Protein AF-A0A1X7UQH0-F1 (afdb_monomer_lite)

Organism: Amphimedon queenslandica (NCBI:txid400682)

Secondary structure (DSSP, 8-state):
--EETTEESS--------TTSTT----TTSEEEEETTEEEEEPPP-SS------PPP-TT---S-----------S---TT-TTTS-SSTTS---SEEEEEETTTTEEEEEEE--S-SS------

Sequence (125 aa):
METLCGERGGWRRIASLNMSDPNEKCPTQFKTYSQSGVFACGRPVTNSGSCVGITFPSRDIKYSQVCGKVIGYQDGTPDGAAARHASKVINSAYIDGISLTHGNPRKHIWSLISGQSDVNENYCP

Radius of gyration: 16.08 Å; chains: 1; bounding box: 33×33×45 Å

Foldseek 3Di:
DDCDPNHDDPDDDQDDADQVPVPGDADPQWDWDDDPNGIDTDHDDDPAQFDDDDDGDPPPDDDPDDDDDDDDDDDDFFPFQVVVRADPDPVTRRADFDWDWDDVVTDGDDTDTDDRDPDPDPDDD

Structure (mmCIF, N/CA/C/O backbone):
data_AF-A0A1X7UQH0-F1
#
_entry.id   AF-A0A1X7UQH0-F1
#
loop_
_atom_si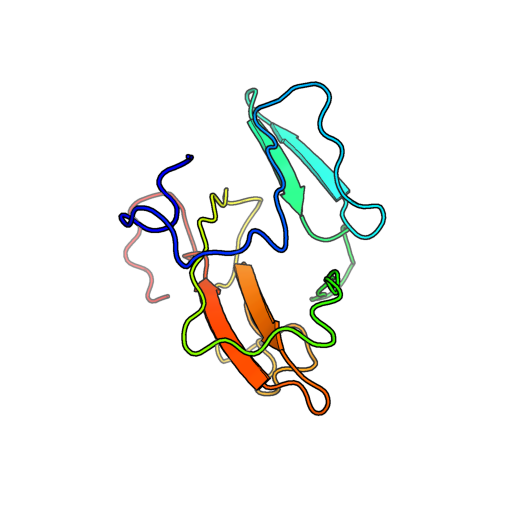te.group_PDB
_atom_site.id
_atom_site.type_symbol
_atom_site.label_atom_id
_atom_site.label_alt_id
_atom_site.label_comp_id
_atom_site.label_asym_id
_atom_site.label_entity_id
_atom_site.label_seq_id
_atom_site.pdbx_PDB_ins_code
_atom_site.Cartn_x
_atom_site.Cartn_y
_atom_site.Cartn_z
_atom_site.occupancy
_atom_site.B_iso_or_equiv
_atom_site.auth_seq_id
_atom_site.auth_comp_id
_atom_site.auth_asym_id
_atom_site.auth_atom_id
_atom_site.pdbx_PDB_model_num
ATOM 1 N N . MET A 1 1 ? -11.205 17.706 16.910 1.00 55.94 1 MET A N 1
ATOM 2 C CA . MET A 1 1 ? -11.213 16.307 16.430 1.00 55.94 1 MET A CA 1
ATOM 3 C C . MET A 1 1 ? -11.009 16.340 14.931 1.00 55.94 1 MET A C 1
ATOM 5 O O . MET A 1 1 ? -11.686 17.125 14.279 1.00 55.94 1 MET A O 1
ATOM 9 N N . GLU A 1 2 ? -10.055 15.573 14.412 1.00 66.19 2 GLU A N 1
ATOM 10 C CA . GLU A 1 2 ? -9.834 15.464 12.966 1.00 66.19 2 GLU A CA 1
ATOM 11 C C . GLU A 1 2 ? -11.069 14.857 12.285 1.00 66.19 2 GLU A C 1
ATOM 13 O O . GLU A 1 2 ? -11.668 13.917 12.811 1.00 66.19 2 GLU A O 1
ATOM 18 N N . THR A 1 3 ? -11.453 15.392 11.123 1.00 76.81 3 THR A N 1
ATOM 19 C CA . THR A 1 3 ? -12.427 14.747 10.236 1.00 76.81 3 THR A CA 1
ATOM 20 C C . THR A 1 3 ? -11.715 13.591 9.547 1.00 76.81 3 THR A C 1
ATOM 22 O O . THR A 1 3 ? -10.839 13.808 8.709 1.00 76.81 3 THR A O 1
ATOM 25 N N . LEU A 1 4 ? -12.064 12.362 9.910 1.00 79.06 4 LEU A N 1
ATOM 26 C CA . LEU A 1 4 ? -11.554 11.163 9.257 1.00 79.06 4 LEU A CA 1
ATOM 27 C C . LEU A 1 4 ? -12.653 10.641 8.345 1.00 79.06 4 LEU A C 1
ATOM 29 O O . LEU A 1 4 ? -13.804 10.553 8.756 1.00 79.06 4 LEU A O 1
ATOM 33 N N . CYS A 1 5 ? -12.306 10.319 7.098 1.00 81.69 5 CYS A N 1
ATOM 34 C CA . CYS A 1 5 ? -13.240 9.668 6.176 1.00 81.69 5 CYS A CA 1
ATOM 35 C C . CYS A 1 5 ? -14.539 10.453 5.923 1.00 81.69 5 CYS A C 1
ATOM 37 O O . CYS A 1 5 ? -15.583 9.866 5.678 1.00 81.69 5 CYS A O 1
ATOM 39 N N . GLY A 1 6 ? -14.466 11.789 5.975 1.00 80.75 6 GLY A N 1
ATOM 40 C CA . GLY A 1 6 ? -15.615 12.677 5.768 1.00 80.75 6 GLY A CA 1
ATOM 41 C C . GLY A 1 6 ? -16.529 12.842 6.987 1.00 80.75 6 GLY A C 1
ATOM 42 O O . GLY A 1 6 ? -17.458 13.642 6.930 1.00 80.75 6 GLY A O 1
ATOM 43 N N . GLU A 1 7 ? -16.245 12.165 8.102 1.00 82.00 7 GLU A N 1
ATOM 44 C CA . GLU A 1 7 ? -17.100 12.154 9.290 1.00 82.00 7 GLU A CA 1
ATOM 45 C C . GLU A 1 7 ? -16.370 12.659 10.543 1.00 82.00 7 GLU A C 1
ATOM 47 O O . GLU A 1 7 ? -15.144 12.575 10.684 1.00 82.00 7 GLU A O 1
ATOM 52 N N . ARG A 1 8 ? -17.141 13.217 11.484 1.00 82.19 8 ARG A N 1
ATOM 53 C CA . ARG A 1 8 ? -16.635 13.659 12.789 1.00 82.19 8 ARG A CA 1
ATOM 54 C C . ARG A 1 8 ? -16.816 12.536 13.813 1.00 82.19 8 ARG A C 1
ATOM 56 O O . ARG A 1 8 ? -17.942 12.227 14.183 1.00 82.19 8 ARG A O 1
ATOM 63 N N . GLY A 1 9 ? -15.712 11.995 14.333 1.00 83.31 9 GLY A N 1
ATOM 64 C CA . GLY A 1 9 ? -15.737 10.940 15.360 1.00 83.31 9 GLY A CA 1
ATOM 65 C C . GLY A 1 9 ? -16.021 9.541 14.797 1.00 83.31 9 GLY A C 1
ATOM 66 O O . GLY A 1 9 ? -16.110 9.371 13.592 1.00 83.31 9 GLY A O 1
ATOM 67 N N . GLY A 1 10 ? -16.078 8.515 15.655 1.00 86.56 10 GLY A N 1
ATOM 68 C CA . GLY A 1 10 ? -16.333 7.116 15.250 1.00 86.56 10 GLY A CA 1
ATOM 69 C C . GLY A 1 10 ? -15.153 6.390 14.583 1.00 86.56 10 GLY A C 1
ATOM 70 O O . GLY A 1 10 ? -15.113 5.163 14.560 1.00 86.56 10 GLY A O 1
ATOM 71 N N . TRP A 1 11 ? -14.149 7.134 14.121 1.00 88.75 11 TRP A N 1
ATOM 72 C CA . TRP A 1 11 ? -12.963 6.601 13.459 1.00 88.75 11 TRP A CA 1
ATOM 73 C C . TRP A 1 11 ? -11.759 6.526 14.401 1.00 88.75 11 TRP A C 1
ATOM 75 O O . TRP A 1 11 ? -11.431 7.482 15.105 1.00 88.75 11 TRP A O 1
ATOM 85 N N . ARG A 1 12 ? -11.047 5.395 14.363 1.00 88.25 12 ARG A N 1
ATOM 86 C CA . ARG A 1 12 ? -9.763 5.206 15.046 1.00 88.25 12 ARG A CA 1
ATOM 87 C C . ARG A 1 12 ? -8.656 5.042 14.013 1.00 88.25 12 ARG A C 1
ATOM 89 O O . ARG A 1 12 ? -8.675 4.101 13.224 1.00 88.25 12 ARG A O 1
ATOM 96 N N . ARG A 1 13 ? -7.671 5.939 14.039 1.00 89.12 13 ARG A N 1
ATOM 97 C CA . ARG A 1 13 ? -6.486 5.850 13.178 1.00 89.12 13 ARG A CA 1
ATOM 98 C C . ARG A 1 13 ? -5.632 4.647 13.597 1.00 89.12 13 ARG A C 1
ATOM 100 O O . ARG A 1 13 ? -5.221 4.558 14.750 1.00 89.12 13 ARG A O 1
ATOM 107 N N . ILE A 1 14 ? -5.382 3.734 12.659 1.00 90.19 14 ILE A N 1
ATOM 108 C CA . ILE A 1 14 ? -4.544 2.533 12.859 1.00 90.19 14 ILE A CA 1
ATOM 109 C C . ILE A 1 14 ? -3.153 2.708 12.242 1.00 90.19 14 ILE A C 1
ATOM 111 O O . ILE A 1 14 ? -2.183 2.122 12.713 1.00 90.19 14 ILE A O 1
ATOM 115 N N . ALA A 1 15 ? -3.059 3.526 11.196 1.00 90.12 15 ALA A N 1
ATOM 116 C CA . ALA A 1 15 ? -1.829 3.797 10.474 1.00 90.12 15 ALA A CA 1
ATOM 117 C C . ALA A 1 15 ? -1.857 5.207 9.877 1.00 90.12 15 ALA A C 1
ATOM 119 O O . ALA A 1 15 ? -2.924 5.752 9.576 1.00 90.12 15 ALA A O 1
ATOM 120 N N . SER A 1 16 ? -0.674 5.784 9.702 1.00 91.00 16 SER A N 1
ATOM 121 C CA . SER A 1 16 ? -0.436 6.997 8.927 1.00 91.00 16 SER A CA 1
ATOM 122 C C . SER A 1 16 ? 0.978 6.926 8.375 1.00 91.00 16 SER A C 1
ATOM 124 O O . SER A 1 16 ? 1.883 6.526 9.098 1.00 91.00 16 SER A O 1
ATOM 126 N N . LEU A 1 17 ? 1.140 7.287 7.108 1.00 91.88 17 LEU A N 1
ATOM 127 C CA . LEU A 1 17 ? 2.434 7.436 6.456 1.00 91.88 17 LEU A CA 1
ATOM 128 C C . LEU A 1 17 ? 2.329 8.676 5.574 1.00 91.88 17 LEU A C 1
ATOM 130 O O . LEU A 1 17 ? 1.619 8.647 4.565 1.00 91.88 17 LEU A O 1
ATOM 134 N N . ASN A 1 18 ? 2.956 9.775 5.989 1.00 92.69 18 ASN A N 1
ATOM 135 C CA . ASN A 1 18 ? 2.882 11.039 5.265 1.00 92.69 18 ASN A CA 1
ATOM 136 C C . ASN A 1 18 ? 4.217 11.365 4.599 1.00 92.69 18 ASN A C 1
ATOM 138 O O . ASN A 1 18 ? 5.022 12.114 5.137 1.00 92.69 18 ASN A O 1
ATOM 142 N N . MET A 1 19 ? 4.416 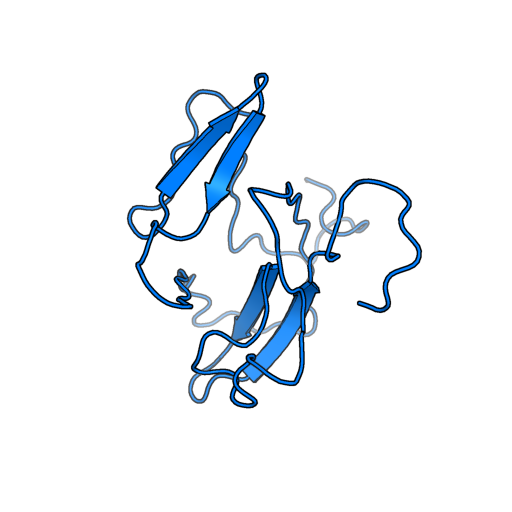10.863 3.383 1.00 92.75 19 MET A N 1
ATOM 143 C CA . MET A 1 19 ? 5.660 11.097 2.643 1.00 92.75 19 MET A CA 1
ATOM 144 C C . MET A 1 19 ? 5.823 12.531 2.109 1.00 92.75 19 MET A C 1
ATOM 146 O O . MET A 1 19 ? 6.832 12.836 1.483 1.00 92.75 19 MET A O 1
ATOM 150 N N . SER A 1 20 ? 4.853 13.422 2.347 1.00 90.06 20 SER A N 1
ATOM 151 C CA . SER A 1 20 ? 5.031 14.861 2.118 1.00 90.06 20 SER A CA 1
ATOM 152 C C . SER A 1 20 ? 5.799 15.551 3.252 1.00 90.06 20 SER A C 1
ATOM 154 O O . SER A 1 20 ? 6.273 16.667 3.056 1.00 90.06 20 SER A O 1
ATOM 156 N N . ASP A 1 21 ? 5.916 14.924 4.429 1.00 91.00 21 ASP A N 1
ATOM 157 C CA . ASP A 1 21 ? 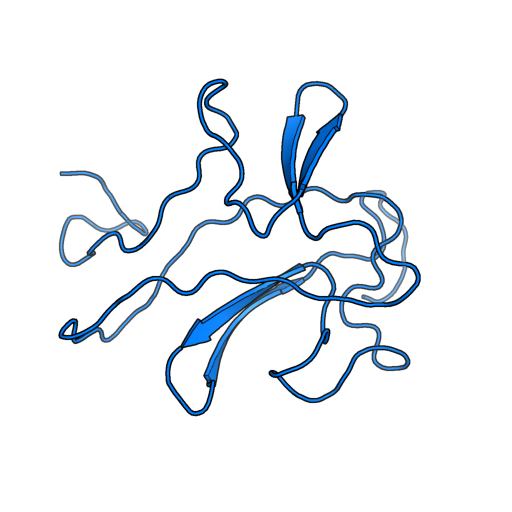6.794 15.401 5.499 1.00 91.00 21 ASP A CA 1
ATOM 158 C C . ASP A 1 21 ? 8.234 14.932 5.217 1.00 91.00 21 ASP A C 1
ATOM 160 O O . ASP A 1 21 ? 8.468 13.724 5.129 1.00 91.00 21 ASP A O 1
ATOM 164 N N . PRO A 1 22 ? 9.218 15.842 5.093 1.00 86.19 22 PRO A N 1
ATOM 165 C CA . PRO A 1 22 ? 10.606 15.478 4.803 1.00 86.19 22 PRO A CA 1
ATOM 166 C C . PRO A 1 22 ? 11.283 14.650 5.909 1.00 86.19 22 PRO A C 1
ATOM 168 O O . PRO A 1 22 ? 12.341 14.069 5.668 1.00 86.19 22 PRO A O 1
ATOM 171 N N . ASN A 1 23 ? 10.710 14.597 7.115 1.00 90.69 23 ASN A N 1
ATOM 172 C CA . ASN A 1 23 ? 11.228 13.793 8.223 1.00 90.69 23 ASN A CA 1
ATOM 173 C C . ASN A 1 23 ? 10.606 12.393 8.295 1.0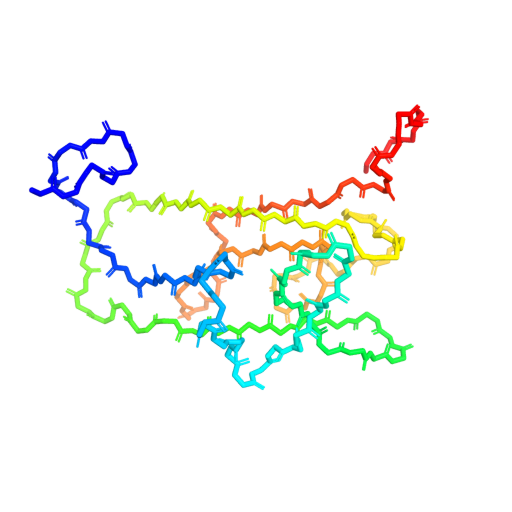0 90.69 23 ASN A C 1
ATOM 175 O O . ASN A 1 23 ? 11.140 11.532 9.002 1.00 90.69 23 ASN A O 1
ATOM 179 N N . GLU A 1 24 ? 9.492 12.161 7.595 1.00 94.25 24 GLU A N 1
ATOM 180 C CA . GLU A 1 24 ? 8.852 10.850 7.533 1.00 94.25 24 GLU A CA 1
ATOM 181 C C . GLU A 1 24 ? 9.761 9.869 6.783 1.00 94.25 24 GLU A C 1
ATOM 183 O O . GLU A 1 24 ? 10.319 10.171 5.724 1.00 94.25 24 GLU A O 1
ATOM 188 N N . LYS A 1 25 ? 9.925 8.666 7.337 1.00 94.12 25 LYS A N 1
ATOM 189 C CA . LYS A 1 25 ? 10.770 7.623 6.744 1.00 94.12 25 LYS A CA 1
ATOM 190 C C . LYS A 1 25 ? 9.919 6.446 6.316 1.00 94.12 25 LYS A C 1
ATOM 192 O O . LYS A 1 25 ? 8.987 6.049 7.011 1.00 94.12 25 LYS A O 1
ATOM 197 N N . CYS A 1 26 ? 10.304 5.825 5.204 1.00 94.38 26 CYS A N 1
ATOM 198 C CA . CYS A 1 26 ? 9.680 4.575 4.807 1.00 94.38 26 CYS A CA 1
ATOM 199 C C . CYS A 1 26 ? 9.872 3.503 5.890 1.00 94.38 26 CYS A C 1
ATOM 201 O O . CYS A 1 26 ? 10.963 3.399 6.464 1.00 94.38 26 CYS A O 1
ATOM 203 N N . PRO A 1 27 ? 8.842 2.681 6.163 1.00 94.44 27 PRO A N 1
ATOM 204 C CA . PRO A 1 27 ? 8.994 1.525 7.035 1.00 94.44 27 PRO A CA 1
ATOM 205 C C . PRO A 1 27 ? 10.090 0.599 6.499 1.00 94.44 27 PRO A C 1
ATOM 207 O O . PRO A 1 27 ? 10.299 0.523 5.290 1.00 94.44 27 PRO A O 1
ATOM 210 N N . THR A 1 28 ? 10.773 -0.128 7.382 1.00 92.75 28 THR A N 1
ATOM 211 C CA . THR A 1 28 ? 12.010 -0.869 7.057 1.00 92.75 28 THR A CA 1
ATOM 212 C C . THR A 1 28 ? 11.861 -1.915 5.950 1.00 92.75 28 THR A C 1
ATOM 214 O O . THR A 1 28 ? 12.842 -2.263 5.302 1.00 92.75 28 THR A O 1
ATOM 217 N N . GLN A 1 29 ? 10.649 -2.418 5.719 1.00 94.19 29 GLN A N 1
ATOM 218 C CA . GLN A 1 29 ? 10.335 -3.372 4.653 1.00 94.19 29 GLN A CA 1
ATOM 219 C C . GLN A 1 29 ? 10.218 -2.720 3.264 1.00 94.19 29 GLN A C 1
ATOM 221 O O . GLN A 1 29 ? 10.220 -3.430 2.258 1.00 94.19 29 GLN A O 1
ATOM 226 N N . PHE A 1 30 ? 10.078 -1.395 3.198 1.00 94.38 30 PHE A N 1
ATOM 227 C CA . PHE A 1 30 ? 9.903 -0.634 1.966 1.00 94.38 30 PHE A CA 1
ATOM 228 C C . PHE A 1 30 ? 11.185 0.106 1.584 1.00 94.38 30 PHE A C 1
ATOM 230 O O . PHE A 1 30 ? 11.979 0.518 2.427 1.00 94.38 30 PHE A O 1
ATOM 237 N N . LYS A 1 31 ? 11.358 0.316 0.279 1.00 93.62 31 LYS A N 1
ATOM 238 C CA . LYS A 1 31 ? 12.397 1.171 -0.288 1.00 93.62 31 LYS A CA 1
ATOM 239 C C . LYS A 1 31 ? 11.838 2.579 -0.487 1.00 93.62 31 LYS A C 1
ATOM 241 O O . LYS A 1 31 ? 10.718 2.738 -0.975 1.00 93.62 31 LYS A O 1
ATOM 246 N N . THR A 1 32 ? 12.641 3.586 -0.162 1.00 94.00 32 THR A N 1
ATOM 247 C CA . THR A 1 32 ? 12.349 4.979 -0.508 1.00 94.00 32 THR A CA 1
ATOM 248 C C . THR A 1 32 ? 12.633 5.224 -1.986 1.00 94.00 32 THR A C 1
ATOM 250 O O . THR A 1 32 ? 13.725 4.929 -2.476 1.00 94.00 32 THR A O 1
ATOM 253 N N . TYR A 1 33 ? 11.657 5.799 -2.675 1.00 92.12 33 TYR A N 1
ATOM 254 C CA . TYR A 1 33 ? 11.775 6.327 -4.026 1.00 92.12 33 TYR A CA 1
ATOM 255 C C . TYR A 1 33 ? 11.731 7.850 -3.949 1.00 92.12 33 TYR A C 1
ATOM 257 O O . TYR A 1 33 ? 10.917 8.418 -3.220 1.00 92.12 33 TYR A O 1
ATOM 265 N N . SER A 1 34 ? 12.647 8.501 -4.663 1.00 91.31 34 SER A N 1
ATOM 266 C CA . SER A 1 34 ? 12.735 9.956 -4.732 1.00 91.31 34 SER A CA 1
ATOM 267 C C . SER A 1 34 ? 12.963 10.366 -6.178 1.00 91.31 34 SER A C 1
ATOM 269 O O . SER A 1 34 ? 14.002 10.048 -6.756 1.00 91.31 34 SER A O 1
ATOM 271 N N . GLN A 1 35 ? 11.974 11.031 -6.769 1.00 87.69 35 GLN A N 1
ATOM 272 C CA . GLN A 1 35 ? 12.036 11.501 -8.149 1.00 87.69 35 GLN A CA 1
ATOM 273 C C . GLN A 1 35 ? 11.235 12.793 -8.285 1.00 87.69 35 GLN A C 1
ATOM 275 O O . GLN A 1 35 ? 10.142 12.908 -7.740 1.00 87.69 35 GLN A O 1
ATOM 280 N N . SER A 1 36 ? 11.786 13.785 -8.989 1.00 87.44 36 SER A N 1
ATOM 281 C CA . SER A 1 36 ? 11.098 15.054 -9.288 1.00 87.44 36 SER A CA 1
ATOM 282 C C . SER A 1 36 ? 10.495 15.764 -8.060 1.00 87.44 36 SER A C 1
ATOM 284 O O . SER A 1 36 ? 9.441 16.384 -8.149 1.00 87.44 36 SER A O 1
ATOM 286 N N . GLY A 1 37 ? 11.148 15.660 -6.895 1.00 86.06 37 GLY A N 1
ATOM 287 C CA . GLY A 1 37 ? 10.675 16.254 -5.636 1.00 86.06 37 GLY A CA 1
ATOM 288 C C . GLY A 1 37 ? 9.568 15.470 -4.919 1.00 86.06 37 GLY A C 1
ATOM 289 O O . GLY A 1 37 ? 9.123 15.891 -3.854 1.00 86.06 37 GLY A O 1
ATOM 290 N N . VAL A 1 38 ? 9.147 14.324 -5.458 1.00 89.38 38 VAL A N 1
ATOM 291 C CA . VAL A 1 38 ? 8.227 13.388 -4.806 1.00 89.38 38 VAL A CA 1
ATOM 292 C C . VAL A 1 38 ? 9.031 12.353 -4.031 1.00 89.38 38 VAL A C 1
ATOM 294 O O . VAL A 1 38 ? 9.938 11.724 -4.578 1.00 89.38 38 VAL A O 1
ATOM 297 N N . PHE A 1 39 ? 8.667 12.153 -2.766 1.00 92.75 39 PHE A N 1
ATOM 298 C CA . PHE A 1 39 ? 9.143 11.049 -1.939 1.00 92.75 39 PHE A CA 1
ATOM 299 C C . PHE A 1 39 ? 8.009 10.042 -1.760 1.00 92.75 39 PHE A C 1
ATOM 301 O O . PHE A 1 39 ? 6.882 10.411 -1.434 1.00 92.75 39 PHE A O 1
ATOM 308 N N . ALA A 1 40 ? 8.296 8.764 -1.984 1.00 93.44 40 ALA A N 1
ATOM 309 C CA . ALA A 1 40 ? 7.320 7.689 -1.865 1.00 93.44 40 ALA A CA 1
ATOM 310 C C . ALA A 1 40 ? 7.969 6.414 -1.319 1.00 93.44 40 ALA A C 1
ATOM 312 O O . ALA A 1 40 ? 9.185 6.229 -1.391 1.00 93.44 40 ALA A O 1
ATOM 313 N N . CYS A 1 41 ? 7.142 5.516 -0.787 1.00 94.44 41 CYS A N 1
ATOM 314 C CA . CYS A 1 41 ? 7.572 4.195 -0.344 1.00 94.44 41 CYS A CA 1
ATOM 315 C C . CYS A 1 41 ? 7.032 3.139 -1.293 1.00 94.44 41 CYS A C 1
ATOM 317 O O . CYS A 1 41 ? 5.834 3.099 -1.567 1.00 94.44 41 CYS A O 1
ATOM 319 N N . GLY A 1 42 ? 7.913 2.263 -1.755 1.00 92.00 42 GLY A N 1
ATOM 320 C CA . GLY A 1 42 ? 7.562 1.176 -2.655 1.00 92.00 42 GLY A CA 1
ATOM 321 C C . GLY A 1 42 ? 8.256 -0.115 -2.262 1.00 92.00 42 GLY A C 1
ATOM 322 O O . GLY A 1 42 ? 9.072 -0.166 -1.336 1.00 92.00 42 GLY A O 1
ATOM 323 N N . ARG A 1 43 ? 7.935 -1.190 -2.977 1.00 91.00 43 ARG A N 1
ATOM 324 C CA . ARG A 1 43 ? 8.635 -2.460 -2.791 1.00 91.00 43 ARG A CA 1
ATOM 325 C C . ARG A 1 43 ? 10.133 -2.316 -3.110 1.00 91.00 43 ARG A C 1
ATOM 327 O O . ARG A 1 43 ? 10.498 -1.502 -3.965 1.00 91.00 43 ARG A O 1
ATOM 334 N N . PRO A 1 44 ? 11.012 -3.102 -2.471 1.00 90.69 44 PRO A N 1
ATOM 335 C CA . PRO A 1 44 ? 12.397 -3.234 -2.904 1.00 90.69 44 PRO A CA 1
ATOM 336 C C . PRO A 1 44 ? 12.503 -3.722 -4.356 1.00 90.69 44 PRO A C 1
ATOM 338 O O . PRO A 1 44 ? 11.636 -4.449 -4.849 1.00 90.69 44 PRO A O 1
ATOM 341 N N . VAL A 1 45 ? 13.589 -3.339 -5.030 1.00 88.00 45 VAL A N 1
ATOM 342 C CA . VAL A 1 45 ? 13.890 -3.812 -6.388 1.00 88.00 45 VAL A CA 1
ATOM 343 C C . VAL A 1 45 ? 14.300 -5.280 -6.320 1.00 88.00 45 VAL A C 1
ATOM 345 O O . VAL A 1 45 ? 15.179 -5.654 -5.547 1.00 88.00 45 VAL A O 1
ATOM 348 N N . THR A 1 46 ? 13.655 -6.103 -7.138 1.00 85.81 46 THR A N 1
ATOM 349 C CA . THR A 1 46 ? 13.877 -7.549 -7.244 1.00 85.81 46 THR A CA 1
ATOM 350 C C . THR A 1 46 ? 13.927 -7.949 -8.714 1.00 85.81 46 THR A C 1
ATOM 352 O O . THR A 1 46 ? 13.323 -7.282 -9.549 1.00 85.81 46 THR A O 1
ATOM 355 N N . ASN A 1 47 ? 14.588 -9.066 -9.026 1.00 83.56 47 ASN A N 1
ATOM 356 C CA . ASN A 1 47 ? 14.690 -9.594 -10.398 1.00 83.56 47 ASN A CA 1
ATOM 357 C C . ASN A 1 47 ? 13.396 -10.270 -10.902 1.00 83.56 47 ASN A C 1
ATOM 359 O O . ASN A 1 47 ? 13.337 -10.730 -12.036 1.00 83.56 47 ASN A O 1
ATOM 363 N N . SER A 1 48 ? 12.376 -10.373 -10.050 1.00 79.38 48 SER A N 1
ATOM 364 C CA . SER A 1 48 ? 11.069 -10.969 -10.342 1.00 79.38 48 SER A CA 1
ATOM 365 C C . SER A 1 48 ? 9.951 -10.159 -9.681 1.00 79.38 48 SER A C 1
ATOM 367 O O . SER A 1 48 ? 10.227 -9.314 -8.822 1.00 79.38 48 SER A O 1
ATOM 369 N N . GLY A 1 49 ? 8.691 -10.452 -10.022 1.00 76.69 49 GLY A N 1
ATOM 370 C CA . GLY A 1 49 ? 7.527 -9.912 -9.312 1.00 76.69 49 GLY A CA 1
ATOM 371 C C . GLY A 1 49 ? 7.601 -10.213 -7.811 1.00 76.69 49 GLY A C 1
ATOM 372 O O . GLY A 1 49 ? 7.910 -11.337 -7.409 1.00 76.69 49 GLY A O 1
ATOM 373 N N . SER A 1 50 ? 7.378 -9.196 -6.979 1.00 84.06 50 SER A N 1
ATOM 374 C CA . SER A 1 50 ? 7.460 -9.298 -5.521 1.00 84.06 50 SER A CA 1
ATOM 375 C C . SER A 1 50 ? 6.457 -8.369 -4.848 1.00 84.06 50 SER A C 1
ATOM 377 O O . SER A 1 50 ? 5.982 -7.400 -5.435 1.00 84.06 50 SER A O 1
ATOM 379 N N . CYS A 1 51 ? 6.132 -8.665 -3.593 1.00 87.25 51 CYS A N 1
ATOM 380 C CA . CYS A 1 51 ? 5.303 -7.811 -2.759 1.00 87.25 51 CYS A CA 1
ATOM 381 C C . CYS A 1 51 ? 5.904 -7.722 -1.358 1.00 87.25 51 CYS A C 1
ATOM 383 O O . CYS A 1 51 ? 6.431 -8.702 -0.830 1.00 87.25 51 CYS A O 1
ATOM 385 N N . VAL A 1 52 ? 5.773 -6.557 -0.738 1.00 91.62 52 VAL A N 1
ATOM 386 C CA . VAL A 1 52 ? 6.086 -6.347 0.675 1.00 91.62 52 VAL A CA 1
ATOM 387 C C . VAL A 1 52 ? 4.897 -5.675 1.338 1.00 91.62 52 VAL A C 1
ATOM 389 O O . VAL A 1 52 ? 4.105 -4.992 0.689 1.00 91.62 52 VAL A O 1
ATOM 392 N N . GLY A 1 53 ? 4.751 -5.891 2.636 1.00 90.81 53 GLY A N 1
ATOM 393 C CA . GLY A 1 53 ? 3.667 -5.313 3.405 1.00 90.81 53 GLY A CA 1
ATOM 394 C C . GLY A 1 53 ? 4.039 -5.201 4.868 1.00 90.81 53 GLY A C 1
ATOM 395 O O . GLY A 1 53 ? 4.956 -5.861 5.355 1.00 90.81 53 GLY A O 1
ATOM 396 N N . ILE A 1 54 ? 3.289 -4.362 5.567 1.00 92.19 54 ILE A N 1
ATOM 397 C CA . ILE A 1 54 ? 3.381 -4.180 7.010 1.00 92.19 54 ILE A CA 1
ATOM 398 C C . ILE A 1 54 ? 2.036 -4.507 7.630 1.00 92.19 54 ILE A C 1
ATOM 400 O O . ILE A 1 54 ? 0.981 -4.226 7.062 1.00 92.19 54 ILE A O 1
ATOM 404 N N . THR A 1 55 ? 2.082 -5.131 8.800 1.00 91.06 55 THR A N 1
ATOM 405 C CA . THR A 1 55 ? 0.878 -5.443 9.564 1.00 91.06 55 THR A CA 1
ATOM 406 C C . THR A 1 55 ? 0.765 -4.458 10.707 1.00 91.06 55 THR A C 1
ATOM 408 O O . THR A 1 55 ? 1.644 -4.394 11.563 1.00 91.06 55 THR A O 1
ATOM 411 N N . PHE A 1 56 ? -0.341 -3.724 10.739 1.00 89.88 56 PHE A N 1
ATOM 412 C CA . PHE A 1 56 ? -0.665 -2.867 11.867 1.00 89.88 56 PHE A CA 1
ATOM 413 C C . PHE A 1 56 ? -1.514 -3.645 12.877 1.00 89.88 56 PHE A C 1
ATOM 415 O O . PHE A 1 56 ? -2.551 -4.207 12.503 1.00 89.88 56 PHE A O 1
ATOM 422 N N . PRO A 1 57 ? -1.100 -3.710 14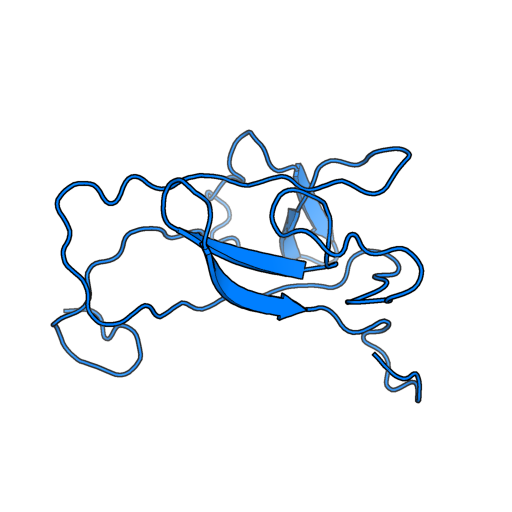.153 1.00 87.44 57 PRO A N 1
ATOM 423 C CA . PRO A 1 57 ? -1.873 -4.398 15.169 1.00 87.44 57 PRO A CA 1
ATOM 424 C C . PRO A 1 57 ? -3.198 -3.663 15.403 1.00 87.44 57 PRO A C 1
ATOM 426 O O . PRO A 1 57 ? -3.228 -2.490 15.758 1.00 87.44 57 PRO A O 1
ATOM 429 N N . SER A 1 58 ? -4.301 -4.385 15.226 1.00 83.94 58 SER A N 1
ATOM 430 C CA . SER A 1 58 ? -5.672 -3.920 15.489 1.00 83.94 58 SER A CA 1
ATOM 431 C C . SER A 1 58 ? -6.386 -4.795 16.524 1.00 83.94 58 SER A C 1
ATOM 433 O O . SER A 1 58 ? -7.615 -4.850 16.565 1.00 83.94 58 SER A O 1
ATOM 435 N N . ARG A 1 59 ? -5.611 -5.513 17.354 1.00 75.69 59 ARG A N 1
ATOM 436 C CA . ARG A 1 59 ? -6.148 -6.404 18.390 1.00 75.69 59 ARG A CA 1
ATOM 437 C C . ARG A 1 59 ? -7.104 -5.616 19.293 1.00 75.69 59 ARG A C 1
ATOM 439 O O . ARG A 1 59 ? -6.837 -4.463 19.623 1.00 75.69 59 ARG A O 1
ATOM 446 N N . ASP A 1 60 ? -8.239 -6.238 19.596 1.00 80.50 60 ASP A N 1
ATOM 447 C CA . ASP A 1 60 ? -9.313 -5.708 20.449 1.00 80.50 60 ASP A CA 1
ATOM 448 C C . ASP A 1 60 ? -10.109 -4.519 19.883 1.00 80.50 60 ASP A C 1
ATOM 450 O O . ASP A 1 60 ? -10.945 -3.935 20.573 1.00 80.50 60 ASP A O 1
ATOM 454 N N . ILE A 1 61 ? -9.925 -4.186 18.601 1.00 86.38 61 ILE A N 1
ATOM 455 C CA . ILE A 1 61 ? -10.723 -3.164 17.919 1.00 86.38 61 ILE A CA 1
ATOM 456 C C . ILE A 1 61 ? -11.826 -3.853 17.123 1.00 86.38 61 ILE A C 1
ATOM 458 O O . ILE A 1 61 ? -11.584 -4.449 16.075 1.00 86.38 61 ILE A O 1
ATOM 462 N N . LYS A 1 62 ? -13.063 -3.745 17.611 1.00 87.75 62 LYS A N 1
ATOM 463 C CA . LYS A 1 62 ? -14.249 -4.081 16.818 1.00 87.75 62 LYS A CA 1
ATOM 464 C C . LYS A 1 62 ? -14.551 -2.909 15.888 1.00 87.75 62 LYS A C 1
ATOM 466 O O . LYS A 1 62 ? -14.693 -1.783 16.354 1.00 87.75 62 LYS A O 1
ATOM 471 N N . TYR A 1 63 ? -14.645 -3.175 14.591 1.00 88.50 63 TYR A N 1
ATOM 472 C CA . TYR A 1 63 ? -14.983 -2.181 13.575 1.00 88.50 63 TYR A CA 1
ATOM 473 C C . TYR A 1 63 ? -16.023 -2.751 12.610 1.00 88.50 63 TYR A C 1
ATOM 475 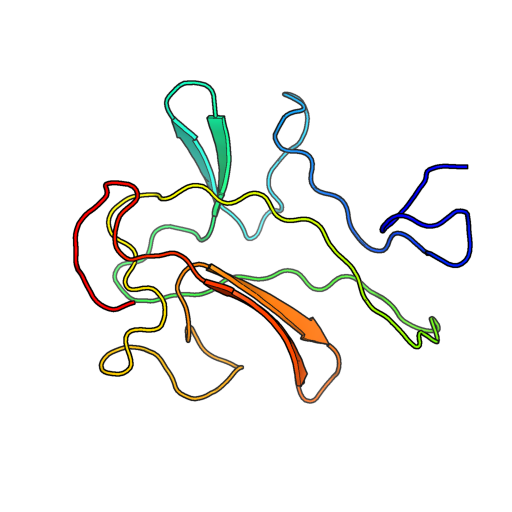O O . TYR A 1 63 ? -16.034 -3.950 12.335 1.00 88.50 63 TYR A O 1
ATOM 483 N N . SER A 1 64 ? -16.896 -1.886 12.104 1.00 89.81 64 SER A N 1
ATOM 484 C CA . SER A 1 64 ? -17.867 -2.194 11.044 1.00 89.81 64 SER A CA 1
ATOM 485 C C . SER A 1 64 ? -17.402 -1.701 9.675 1.00 89.81 64 SER A C 1
ATOM 487 O O . SER A 1 64 ? -17.845 -2.214 8.652 1.00 89.81 64 SER A O 1
ATOM 489 N N . GLN A 1 65 ? -16.520 -0.701 9.652 1.00 89.50 65 GLN A N 1
ATOM 490 C CA . GLN A 1 65 ? -16.069 -0.031 8.441 1.00 89.50 65 GLN A CA 1
ATOM 491 C C . GLN A 1 65 ? -14.569 0.226 8.499 1.00 89.50 65 GLN A C 1
ATOM 493 O O . GLN A 1 65 ? -13.975 0.394 9.565 1.00 89.50 65 GLN A O 1
ATOM 498 N N . VAL A 1 66 ? -13.965 0.263 7.316 1.00 90.44 66 VAL A N 1
ATOM 499 C CA . VAL A 1 66 ? -12.565 0.617 7.114 1.00 90.44 66 VAL A CA 1
ATOM 500 C C . VAL A 1 66 ? -12.523 1.656 6.015 1.00 90.44 66 VAL A C 1
ATOM 502 O O . VAL A 1 66 ? -13.151 1.494 4.973 1.00 90.44 66 VAL A O 1
ATOM 505 N N . CYS A 1 67 ? -11.767 2.715 6.246 1.00 89.38 67 CYS A N 1
ATOM 506 C CA . CYS A 1 67 ? -11.522 3.740 5.255 1.00 89.38 67 CYS A CA 1
ATOM 507 C C . CYS A 1 67 ? -10.048 4.133 5.302 1.00 89.38 67 CYS A C 1
ATOM 509 O O . CYS A 1 67 ? -9.384 4.044 6.338 1.00 89.38 67 CYS A O 1
ATOM 511 N N . GLY A 1 68 ? -9.530 4.525 4.146 1.00 88.88 68 GLY A N 1
ATOM 512 C CA . GLY A 1 68 ? -8.158 4.956 3.987 1.00 88.88 68 GLY A CA 1
ATOM 513 C C . GLY A 1 68 ? -8.032 5.911 2.815 1.00 88.88 68 GLY A C 1
ATOM 514 O O . GLY A 1 68 ? -8.890 5.973 1.938 1.00 88.88 68 GLY A O 1
ATOM 515 N N . LYS A 1 69 ? -6.928 6.649 2.817 1.00 89.50 69 LYS A N 1
ATOM 516 C CA . LYS A 1 69 ? -6.481 7.456 1.692 1.00 89.50 69 LYS A CA 1
ATOM 517 C C . LYS A 1 69 ? -5.099 6.960 1.311 1.00 89.50 69 LYS A C 1
ATOM 519 O O . LYS A 1 69 ? -4.241 6.820 2.179 1.00 89.50 69 LYS A O 1
ATOM 524 N N . VAL A 1 70 ? -4.898 6.720 0.026 1.00 91.50 70 VAL A N 1
ATOM 525 C CA . VAL A 1 70 ? -3.599 6.375 -0.538 1.00 91.50 70 VAL A CA 1
ATOM 526 C C . VAL A 1 70 ? -3.337 7.292 -1.715 1.00 91.50 70 VAL A C 1
ATOM 528 O O . VAL A 1 70 ? -4.239 7.586 -2.495 1.00 91.50 70 VAL A O 1
ATOM 531 N N . ILE A 1 71 ? -2.100 7.762 -1.799 1.00 90.56 71 ILE A N 1
ATOM 532 C CA . ILE A 1 71 ? -1.571 8.478 -2.951 1.00 90.56 71 ILE A CA 1
ATOM 533 C C . ILE A 1 71 ? -0.461 7.585 -3.492 1.00 90.56 71 ILE A C 1
ATOM 535 O O . ILE A 1 71 ? 0.465 7.244 -2.757 1.00 90.56 71 ILE A O 1
ATOM 539 N N . GLY A 1 72 ? -0.615 7.146 -4.735 1.00 89.25 72 GLY A N 1
ATOM 540 C CA . GLY A 1 72 ? 0.368 6.336 -5.441 1.00 89.25 72 GLY A CA 1
ATOM 541 C C . GLY A 1 72 ? 0.950 7.122 -6.606 1.00 89.25 72 GLY A C 1
ATOM 542 O O . GLY A 1 72 ? 0.264 7.959 -7.188 1.00 89.25 72 GLY A O 1
ATOM 543 N N . TYR A 1 73 ? 2.201 6.823 -6.934 1.00 88.56 73 TYR A N 1
ATOM 544 C CA . TYR A 1 73 ? 2.888 7.327 -8.116 1.00 88.56 73 TYR A CA 1
ATOM 545 C C . TYR A 1 73 ? 3.338 6.130 -8.941 1.00 88.56 73 TYR A C 1
ATOM 547 O O . TYR A 1 73 ? 3.733 5.107 -8.376 1.00 88.56 73 TYR A O 1
ATOM 555 N N . GLN A 1 74 ? 3.255 6.256 -10.260 1.00 85.31 74 GLN A N 1
ATOM 556 C CA . GLN A 1 74 ? 3.814 5.264 -11.159 1.00 85.31 74 GLN A CA 1
ATOM 557 C C . GLN A 1 74 ? 5.344 5.340 -11.114 1.00 85.31 74 GLN A C 1
ATOM 559 O O . GLN A 1 74 ? 5.918 6.423 -11.187 1.00 85.31 74 GLN A O 1
ATOM 564 N N . ASP A 1 75 ? 5.985 4.183 -10.982 1.00 82.06 75 ASP A N 1
ATOM 565 C CA . ASP A 1 75 ? 7.431 4.014 -11.105 1.00 82.06 75 ASP A CA 1
ATOM 566 C C . ASP A 1 75 ? 7.688 2.896 -12.120 1.00 82.06 75 ASP A C 1
ATOM 568 O O . ASP A 1 75 ? 7.178 1.783 -11.973 1.00 82.06 75 ASP A O 1
ATOM 572 N N . GLY A 1 76 ? 8.431 3.207 -13.183 1.00 82.25 76 GLY A N 1
ATOM 573 C CA . GLY A 1 76 ? 8.625 2.304 -14.318 1.00 82.25 76 GLY A CA 1
ATOM 574 C C . GLY A 1 76 ? 7.327 1.981 -15.071 1.00 82.25 76 GLY A C 1
ATOM 575 O O . GLY A 1 76 ? 6.528 2.867 -15.379 1.00 82.25 76 GLY A O 1
ATOM 576 N N . THR A 1 77 ? 7.140 0.701 -15.397 1.00 80.81 77 THR A N 1
ATOM 577 C CA . THR A 1 77 ? 6.010 0.178 -16.184 1.00 80.81 77 THR A CA 1
ATOM 578 C C . THR A 1 77 ? 5.207 -0.825 -15.348 1.00 80.81 77 THR A C 1
ATOM 580 O O . THR A 1 77 ? 5.576 -2.001 -15.307 1.00 80.81 77 THR A O 1
ATOM 583 N N . PRO A 1 78 ? 4.158 -0.388 -14.635 1.00 82.94 78 PRO A N 1
ATOM 584 C CA . PRO A 1 78 ? 3.259 -1.286 -13.932 1.00 82.94 78 PRO A CA 1
ATOM 585 C C . PRO A 1 78 ? 2.442 -2.123 -14.915 1.00 82.94 78 PRO A C 1
ATOM 587 O O . PRO A 1 78 ? 2.007 -1.634 -15.953 1.00 82.94 78 PRO A O 1
ATOM 590 N N . ASP A 1 79 ? 2.159 -3.361 -14.540 1.00 79.25 79 ASP A N 1
ATOM 591 C CA . ASP A 1 79 ? 1.281 -4.274 -15.271 1.00 79.25 79 ASP A CA 1
ATOM 592 C C . ASP A 1 79 ? -0.152 -4.274 -14.698 1.00 79.25 79 ASP A C 1
ATOM 594 O O . ASP A 1 79 ? -1.021 -5.024 -15.143 1.00 79.25 79 ASP A O 1
ATOM 598 N N . GLY A 1 80 ? -0.416 -3.459 -13.671 1.00 82.19 80 GLY A N 1
ATOM 599 C CA . GLY A 1 80 ? -1.726 -3.336 -13.034 1.00 82.19 80 GLY A CA 1
ATOM 600 C C . GLY A 1 80 ? -2.219 -4.665 -12.464 1.00 82.19 80 GLY A C 1
ATOM 601 O O . GLY A 1 80 ? -1.649 -5.191 -11.506 1.00 82.19 80 GLY A O 1
ATOM 602 N N . ALA A 1 81 ? -3.300 -5.207 -13.030 1.00 77.56 81 ALA A N 1
ATOM 603 C CA . ALA A 1 81 ? -3.839 -6.519 -12.667 1.00 77.56 81 ALA A CA 1
ATOM 604 C C . ALA A 1 81 ? -3.625 -7.577 -13.765 1.00 77.56 81 ALA A C 1
ATOM 606 O O . ALA A 1 81 ? -4.384 -8.549 -13.814 1.00 77.56 81 ALA A O 1
ATOM 607 N N . ALA A 1 82 ? -2.629 -7.400 -14.647 1.00 65.12 82 ALA A N 1
ATOM 608 C CA . ALA A 1 82 ? -2.425 -8.220 -15.841 1.00 65.12 82 ALA A CA 1
ATOM 609 C C . ALA A 1 82 ? -2.552 -9.727 -15.557 1.00 65.12 82 ALA A C 1
ATOM 611 O O . ALA A 1 82 ? -1.651 -10.398 -15.041 1.00 65.12 82 ALA A O 1
ATOM 612 N N . ALA A 1 83 ? -3.695 -10.281 -15.968 1.00 58.47 83 ALA A N 1
ATOM 613 C CA . ALA A 1 83 ? -4.154 -11.618 -15.600 1.00 58.47 83 ALA A CA 1
ATOM 614 C C . ALA A 1 83 ? -3.242 -12.764 -16.078 1.00 58.47 83 ALA A C 1
ATOM 616 O O . ALA A 1 83 ? -3.399 -13.902 -15.632 1.00 58.47 83 ALA A O 1
ATOM 617 N N . ARG A 1 84 ? -2.314 -12.489 -17.007 1.00 63.75 84 ARG A N 1
ATOM 618 C CA . ARG A 1 84 ? -1.355 -13.476 -17.527 1.00 63.75 84 ARG A CA 1
ATOM 619 C C . ARG A 1 84 ? -0.161 -13.709 -16.601 1.00 63.75 84 ARG A C 1
ATOM 621 O O . ARG A 1 84 ? 0.381 -14.811 -16.620 1.00 63.75 84 ARG A O 1
ATOM 628 N N . HIS A 1 85 ? 0.228 -12.713 -15.807 1.00 65.62 85 HIS A N 1
ATOM 629 C CA . HIS A 1 85 ? 1.428 -12.767 -14.959 1.00 65.62 85 HIS A CA 1
ATOM 630 C C . HIS A 1 85 ? 1.115 -12.613 -13.469 1.00 65.62 85 HIS A C 1
ATOM 632 O O . HIS A 1 85 ? 1.898 -13.056 -12.628 1.00 65.62 85 HIS A O 1
ATOM 638 N N . ALA A 1 86 ? -0.047 -12.049 -13.133 1.00 71.81 86 ALA A N 1
ATOM 639 C CA . ALA A 1 86 ? -0.487 -11.901 -11.760 1.00 71.81 86 ALA A CA 1
ATOM 640 C C . ALA A 1 86 ? -0.899 -13.241 -11.132 1.00 71.81 86 ALA A C 1
ATOM 642 O O . ALA A 1 86 ? -1.635 -14.051 -11.706 1.00 71.81 86 ALA A O 1
ATOM 643 N N . SER A 1 87 ? -0.468 -13.450 -9.889 1.00 78.88 87 SER A N 1
ATOM 644 C CA . SER A 1 87 ? -1.015 -14.505 -9.044 1.00 78.88 87 SER A CA 1
ATOM 645 C C . SER A 1 87 ? -2.526 -14.335 -8.859 1.00 78.88 87 SER A C 1
ATOM 647 O O . SER A 1 87 ? -3.019 -13.228 -8.700 1.00 78.88 87 SER A O 1
ATOM 649 N N . LYS A 1 88 ? -3.271 -15.441 -8.771 1.00 83.38 88 LYS A N 1
ATOM 650 C CA . LYS A 1 88 ? -4.709 -15.417 -8.433 1.00 83.38 88 LYS A CA 1
ATOM 651 C C . LYS A 1 88 ? -4.982 -15.542 -6.933 1.00 83.38 88 LYS A C 1
ATOM 653 O O . LYS A 1 88 ? -6.135 -15.554 -6.512 1.00 83.38 88 LYS A O 1
ATOM 658 N N . VAL A 1 89 ? -3.931 -15.673 -6.122 1.00 86.31 89 VAL A N 1
ATOM 659 C CA . VAL A 1 89 ? -4.034 -15.804 -4.666 1.00 86.31 89 VAL A CA 1
ATOM 660 C C . VAL A 1 89 ? -3.568 -14.538 -3.958 1.00 86.31 89 VAL A C 1
ATOM 662 O O . VAL A 1 89 ? -2.516 -13.982 -4.272 1.00 86.31 89 VAL A O 1
ATOM 665 N N . ILE A 1 90 ? -4.324 -14.143 -2.930 1.00 87.44 90 ILE A N 1
ATOM 666 C CA . ILE A 1 90 ? -4.080 -12.941 -2.117 1.00 87.44 90 ILE A CA 1
ATOM 667 C C . ILE A 1 90 ? -2.765 -12.992 -1.322 1.00 87.44 90 ILE A C 1
ATOM 669 O O . ILE A 1 90 ? -2.301 -11.976 -0.821 1.00 87.44 90 ILE A O 1
ATOM 673 N N . ASN A 1 91 ? -2.148 -14.168 -1.187 1.00 87.31 91 ASN A N 1
ATOM 674 C CA . ASN A 1 91 ? -0.900 -14.368 -0.442 1.00 87.31 91 ASN A CA 1
ATOM 675 C C . ASN A 1 91 ? 0.368 -14.230 -1.309 1.00 87.31 91 ASN A C 1
ATOM 677 O O . ASN A 1 91 ? 1.444 -14.611 -0.867 1.00 87.31 91 ASN A O 1
ATOM 681 N N . SER A 1 92 ? 0.249 -13.711 -2.531 1.00 86.25 92 SER A N 1
ATOM 682 C CA . SER A 1 92 ? 1.354 -13.537 -3.486 1.00 86.25 92 SER A CA 1
ATOM 683 C C . SER A 1 92 ? 1.336 -12.119 -4.082 1.00 86.25 92 SER A C 1
ATOM 685 O O . SER A 1 92 ? 0.478 -11.318 -3.724 1.00 86.25 92 SER A O 1
ATOM 687 N N . ALA A 1 93 ? 2.276 -11.780 -4.965 1.00 85.62 93 ALA A N 1
ATOM 688 C CA . ALA A 1 93 ? 2.223 -10.561 -5.768 1.00 85.62 93 ALA A CA 1
ATOM 689 C C . ALA A 1 93 ? 1.149 -10.726 -6.860 1.00 85.62 93 ALA A C 1
ATOM 691 O O . ALA A 1 93 ? 1.349 -11.441 -7.843 1.00 85.62 93 ALA A O 1
ATOM 692 N N . TYR A 1 94 ? -0.030 -10.141 -6.633 1.00 85.94 94 TYR A N 1
ATOM 693 C CA . TYR A 1 94 ? -1.209 -10.318 -7.494 1.00 85.94 94 TYR A CA 1
ATOM 694 C C . TYR A 1 94 ? -1.699 -9.027 -8.167 1.00 85.94 94 TYR A C 1
ATOM 696 O O . TYR A 1 94 ? -2.600 -9.088 -8.995 1.00 85.94 94 TYR A O 1
ATOM 704 N N . ILE A 1 95 ? -1.127 -7.878 -7.807 1.00 88.81 95 ILE A N 1
ATOM 705 C CA . ILE A 1 95 ? -1.365 -6.574 -8.433 1.00 88.81 95 ILE A CA 1
ATOM 706 C C . ILE A 1 95 ? -0.093 -5.735 -8.339 1.00 88.81 95 ILE A C 1
ATOM 708 O O . ILE A 1 95 ? 0.650 -5.865 -7.360 1.00 88.81 95 ILE A O 1
ATOM 712 N N . ASP A 1 96 ? 0.077 -4.813 -9.278 1.00 87.44 96 ASP A N 1
ATOM 713 C CA . ASP A 1 96 ? 0.902 -3.630 -9.085 1.00 87.44 96 ASP A CA 1
ATOM 714 C C . ASP A 1 96 ? 0.051 -2.528 -8.454 1.00 87.44 96 ASP A C 1
ATOM 716 O O . ASP A 1 96 ? -0.933 -2.037 -9.013 1.00 87.44 96 ASP A O 1
ATOM 720 N N . GLY A 1 97 ? 0.384 -2.201 -7.209 1.00 90.31 97 GLY A N 1
ATOM 721 C CA . GLY A 1 97 ? -0.365 -1.245 -6.410 1.00 90.31 97 GLY A CA 1
ATOM 722 C C . GLY A 1 97 ? -0.361 -1.589 -4.928 1.00 90.31 97 GLY A C 1
ATOM 723 O O . GLY A 1 97 ? 0.565 -2.211 -4.404 1.00 90.31 97 GLY A O 1
ATOM 724 N N . ILE A 1 98 ? -1.408 -1.155 -4.230 1.00 91.75 98 ILE A N 1
ATOM 725 C CA . ILE A 1 98 ? -1.551 -1.310 -2.781 1.00 91.75 98 ILE A CA 1
ATOM 726 C C . ILE A 1 98 ? -2.800 -2.125 -2.486 1.00 91.75 98 ILE A C 1
ATOM 728 O O . ILE A 1 98 ? -3.880 -1.834 -2.991 1.00 91.75 98 ILE A O 1
ATOM 732 N N . SER A 1 99 ? -2.663 -3.121 -1.614 1.00 92.31 99 SER A N 1
ATOM 733 C CA . SER A 1 99 ? -3.785 -3.899 -1.098 1.00 92.31 99 SER A CA 1
ATOM 734 C C . SER A 1 99 ? -3.877 -3.786 0.415 1.00 92.31 99 SER A C 1
ATOM 736 O O . SER A 1 99 ? -2.902 -4.047 1.125 1.00 92.31 99 SER A O 1
ATOM 738 N N . LEU A 1 100 ? -5.079 -3.476 0.904 1.00 92.88 100 LEU A N 1
ATOM 739 C CA . LEU A 1 100 ? -5.416 -3.569 2.314 1.00 92.88 100 LEU A CA 1
ATOM 740 C C . LEU A 1 100 ? -6.131 -4.891 2.600 1.00 92.88 100 LEU A C 1
ATOM 742 O O . LEU A 1 100 ? -7.137 -5.238 1.979 1.00 92.88 100 LEU A O 1
ATOM 746 N N . THR A 1 101 ? -5.613 -5.620 3.585 1.00 92.94 101 THR A N 1
ATOM 747 C CA . THR A 1 101 ? -6.123 -6.933 3.990 1.00 92.94 101 THR A CA 1
ATOM 748 C C . THR A 1 101 ? -6.134 -7.074 5.503 1.00 92.94 101 THR A C 1
ATOM 750 O O . THR A 1 101 ? -5.369 -6.391 6.182 1.00 92.94 101 THR A O 1
ATOM 753 N N . HIS A 1 102 ? -6.931 -7.997 6.035 1.00 91.62 102 HIS A N 1
ATOM 754 C CA . HIS A 1 102 ? -6.993 -8.251 7.474 1.00 91.62 102 HIS A CA 1
ATOM 755 C C . HIS A 1 102 ? -7.124 -9.737 7.819 1.00 91.62 102 HIS A C 1
ATOM 757 O O . HIS A 1 102 ? -7.492 -10.557 6.980 1.00 91.62 102 HIS A O 1
ATOM 763 N N . GLY A 1 103 ? -6.868 -10.052 9.090 1.00 88.44 103 GLY A N 1
ATOM 764 C CA . GLY A 1 103 ? -7.120 -11.366 9.672 1.00 88.44 103 GLY A CA 1
ATOM 765 C C . GLY A 1 103 ? -6.059 -12.425 9.368 1.00 88.44 103 GLY A C 1
ATOM 766 O O . GLY A 1 103 ? -5.099 -12.203 8.633 1.00 88.44 103 GLY A O 1
ATOM 767 N N . ASN A 1 104 ? -6.258 -13.588 9.983 1.00 86.62 104 ASN A N 1
ATOM 768 C CA . ASN A 1 104 ? -5.539 -14.823 9.707 1.00 86.62 104 ASN A CA 1
ATOM 769 C C . ASN A 1 104 ? -6.572 -15.971 9.734 1.00 86.62 104 ASN A C 1
ATOM 771 O O . ASN A 1 104 ? -7.055 -16.288 10.822 1.00 86.62 104 ASN A O 1
ATOM 775 N N . PRO A 1 105 ? -6.993 -16.534 8.583 1.00 89.69 105 PRO A N 1
ATOM 776 C CA . PRO A 1 105 ? -6.449 -16.326 7.236 1.00 89.69 105 PRO A CA 1
ATOM 777 C C . PRO A 1 105 ? -6.695 -14.914 6.672 1.00 89.69 105 PRO A C 1
ATOM 779 O O . PRO A 1 105 ? -7.655 -14.240 7.049 1.00 89.69 105 PRO A O 1
ATOM 782 N N . ARG A 1 106 ? -5.808 -14.482 5.763 1.00 91.88 106 ARG A N 1
ATOM 783 C CA . ARG A 1 106 ? -5.820 -13.161 5.111 1.00 91.88 106 ARG A CA 1
ATOM 784 C C . ARG A 1 106 ? -7.085 -12.977 4.265 1.00 91.88 106 ARG A C 1
ATOM 786 O O . ARG A 1 106 ? -7.361 -13.787 3.383 1.00 91.88 106 ARG A O 1
ATOM 793 N N . LYS A 1 107 ? -7.817 -11.886 4.494 1.00 92.38 107 LYS A N 1
ATOM 794 C CA . LYS A 1 107 ? -9.011 -11.480 3.734 1.00 92.38 107 LYS A CA 1
ATOM 795 C C . LYS A 1 107 ? -8.814 -10.112 3.089 1.00 92.38 107 LYS A C 1
ATOM 797 O O . LYS A 1 107 ? -8.184 -9.236 3.684 1.00 92.38 107 LYS A O 1
ATOM 802 N N . HIS A 1 108 ? -9.342 -9.940 1.879 1.00 92.50 108 HIS A N 1
ATOM 803 C CA . HIS A 1 108 ? -9.288 -8.680 1.132 1.00 92.50 108 HIS A CA 1
ATOM 804 C C . HIS A 1 108 ? -10.273 -7.654 1.698 1.00 92.50 108 HIS A C 1
ATOM 806 O O . HIS A 1 108 ? -11.366 -8.031 2.113 1.00 92.50 108 HIS A O 1
ATOM 812 N N . ILE A 1 109 ? -9.876 -6.379 1.720 1.00 92.44 109 ILE A N 1
ATOM 813 C CA . ILE A 1 109 ? -10.774 -5.254 2.016 1.00 92.44 109 ILE A CA 1
ATOM 814 C C . ILE A 1 109 ? -10.923 -4.384 0.767 1.00 92.44 109 ILE A C 1
ATOM 816 O O . ILE A 1 109 ? -12.029 -4.201 0.273 1.00 92.44 109 ILE A O 1
ATOM 820 N N . TRP A 1 110 ? -9.813 -3.839 0.263 1.00 92.19 110 TRP A N 1
ATOM 821 C CA . TRP A 1 110 ? -9.780 -3.053 -0.970 1.00 92.19 110 TRP A CA 1
ATOM 822 C C . TRP A 1 110 ? -8.362 -3.038 -1.558 1.00 92.19 110 TRP A C 1
ATOM 824 O O . TRP A 1 110 ? -7.383 -3.348 -0.869 1.00 92.19 110 TRP A O 1
ATOM 834 N N . SER A 1 111 ? -8.257 -2.679 -2.838 1.00 91.19 111 SER A N 1
ATOM 835 C CA . SER A 1 111 ? -6.980 -2.446 -3.516 1.00 91.19 111 SER A CA 1
ATOM 836 C C . SER A 1 111 ? -7.029 -1.169 -4.350 1.00 91.19 111 SER A C 1
ATOM 838 O O . SER A 1 111 ? -8.066 -0.847 -4.923 1.00 91.19 111 SER A O 1
ATOM 840 N N . LEU A 1 112 ? -5.902 -0.467 -4.420 1.00 90.56 112 LEU A N 1
ATOM 841 C CA . LEU A 1 112 ? -5.614 0.542 -5.431 1.00 90.56 112 LEU A CA 1
ATOM 842 C C . LEU A 1 112 ? -4.666 -0.106 -6.435 1.00 90.56 112 LEU A C 1
ATOM 844 O O . LEU A 1 112 ? -3.579 -0.530 -6.047 1.00 90.56 112 LEU A O 1
ATOM 848 N N . ILE A 1 113 ? -5.093 -0.196 -7.688 1.00 88.50 113 ILE A N 1
ATOM 849 C CA . ILE A 1 113 ? -4.341 -0.829 -8.772 1.00 88.50 113 ILE A CA 1
ATOM 850 C C . ILE A 1 113 ? -3.857 0.282 -9.697 1.00 88.50 113 ILE A C 1
ATOM 852 O O . ILE A 1 113 ? -4.632 1.182 -10.027 1.00 88.50 113 ILE A O 1
ATOM 856 N N . SER A 1 114 ? -2.583 0.249 -10.074 1.00 86.25 114 SER A N 1
ATOM 857 C CA . SER A 1 114 ? -2.044 1.185 -11.059 1.00 86.25 114 SER A CA 1
ATOM 858 C C . SER A 1 114 ? -2.553 0.846 -12.458 1.00 86.25 114 SER A C 1
ATOM 860 O O . SER A 1 114 ? -2.684 -0.327 -12.806 1.00 86.25 114 SER A O 1
ATOM 862 N N . GLY A 1 115 ? -2.789 1.870 -13.278 1.00 79.06 115 GLY A N 1
ATOM 863 C CA . GLY A 1 115 ? -2.861 1.674 -14.724 1.00 79.06 115 GLY A CA 1
ATOM 864 C C . GLY A 1 115 ? -1.492 1.292 -15.294 1.00 79.06 115 GLY A C 1
ATOM 865 O O . GLY A 1 115 ? -0.473 1.413 -14.612 1.00 79.06 115 GLY A O 1
ATOM 866 N N . GLN A 1 116 ? -1.478 0.850 -16.551 1.00 74.88 116 GLN A N 1
ATOM 867 C CA . GLN A 1 116 ? -0.238 0.536 -17.267 1.00 74.88 116 GLN A CA 1
ATOM 868 C C . GLN A 1 116 ? 0.633 1.781 -17.497 1.00 74.88 116 GLN A C 1
ATOM 870 O O . GLN A 1 116 ? 1.862 1.713 -17.520 1.00 74.88 116 GLN A O 1
ATOM 875 N N . SER A 1 117 ? -0.014 2.929 -17.683 1.00 73.75 117 SER A N 1
ATOM 876 C CA . SER A 1 117 ? 0.634 4.185 -18.025 1.00 73.75 117 SER A CA 1
ATOM 877 C C . SER A 1 117 ? -0.084 5.365 -17.380 1.00 73.75 117 SER A C 1
ATOM 879 O O . SER A 1 117 ? -1.306 5.341 -17.207 1.00 73.75 117 SER A O 1
ATOM 881 N N . ASP A 1 118 ? 0.686 6.392 -17.032 1.00 70.38 118 ASP A N 1
ATOM 882 C CA . ASP A 1 118 ? 0.217 7.686 -16.547 1.00 70.38 118 ASP A CA 1
ATOM 883 C C . ASP A 1 118 ? -0.026 8.664 -17.706 1.00 70.38 118 ASP A C 1
ATOM 885 O O . ASP A 1 118 ? -0.640 9.717 -17.514 1.00 70.38 118 ASP A O 1
ATOM 889 N N . VAL A 1 119 ? 0.387 8.293 -18.925 1.00 72.12 119 VAL A N 1
ATOM 890 C CA . VAL A 1 119 ? -0.037 8.954 -20.158 1.00 72.12 119 VAL A CA 1
ATOM 891 C C . VAL A 1 119 ? -1.344 8.352 -20.673 1.00 72.12 119 VAL A C 1
ATOM 893 O O . VAL A 1 119 ? -1.635 7.172 -20.486 1.00 72.12 119 VAL A O 1
ATOM 896 N N . ASN A 1 120 ? -2.154 9.187 -21.327 1.00 65.06 120 ASN A N 1
ATOM 897 C CA . ASN A 1 120 ? -3.445 8.805 -21.900 1.00 65.06 120 ASN A CA 1
ATOM 898 C C . ASN A 1 120 ? -3.260 7.912 -23.139 1.00 65.06 120 ASN A C 1
ATOM 900 O O . ASN A 1 120 ? -3.430 8.353 -24.277 1.00 65.06 120 ASN A O 1
ATOM 904 N N . GLU A 1 121 ? -2.871 6.664 -22.912 1.00 64.44 121 GLU A N 1
ATOM 905 C CA . GLU A 1 121 ? -2.782 5.629 -23.929 1.00 64.44 121 GLU A CA 1
ATOM 906 C C . GLU A 1 121 ? -3.957 4.659 -23.773 1.00 64.44 121 GLU A C 1
ATOM 908 O O . GLU A 1 121 ? -4.290 4.223 -22.671 1.00 64.44 121 GLU A O 1
ATOM 913 N N . ASN A 1 122 ? -4.603 4.318 -24.892 1.00 58.97 122 ASN A N 1
ATOM 914 C CA . ASN A 1 122 ? -5.734 3.388 -24.928 1.00 58.97 122 ASN A CA 1
ATOM 915 C C . ASN A 1 122 ? -5.257 1.936 -24.758 1.00 58.97 122 ASN A C 1
ATOM 917 O O . ASN A 1 122 ? -5.353 1.133 -25.687 1.00 58.97 122 ASN A O 1
ATOM 921 N N . TYR A 1 123 ? -4.749 1.596 -23.579 1.00 60.44 123 TYR A N 1
ATOM 922 C CA . TYR A 1 123 ? -4.507 0.215 -23.181 1.00 60.44 123 TYR A CA 1
ATOM 923 C C . TYR A 1 123 ? -5.554 -0.217 -22.153 1.00 60.44 123 TYR A C 1
ATOM 925 O O . TYR A 1 123 ? -5.933 0.546 -21.265 1.00 60.44 123 TYR A O 1
ATOM 933 N N . CYS A 1 124 ? -6.074 -1.438 -22.304 1.00 52.47 124 CYS A N 1
ATOM 934 C CA . CYS A 1 124 ? -6.937 -2.023 -21.281 1.00 52.47 124 CYS A CA 1
ATOM 935 C C . CYS A 1 124 ? -6.105 -2.269 -20.007 1.00 52.47 124 CYS A C 1
ATOM 937 O O . CYS A 1 124 ? -5.019 -2.835 -20.142 1.00 52.47 124 CYS A O 1
ATOM 939 N N . PRO A 1 125 ? -6.587 -1.869 -18.814 1.00 48.69 125 PRO A N 1
ATOM 940 C CA . PRO A 1 125 ? -5.934 -2.192 -17.545 1.00 48.69 125 PRO A CA 1
ATOM 941 C C . PRO A 1 125 ? -5.946 -3.695 -17.224 1.00 48.69 125 PRO A C 1
ATOM 943 O O . PRO A 1 125 ? -6.810 -4.427 -17.768 1.00 48.69 125 PRO A O 1
#

pLDDT: mean 84.79, std 9.68, range [48.69, 94.44]